Protein AF-A0A818K428-F1 (afdb_monomer_lite)

Radius of gyration: 21.32 Å; chains: 1; bounding box: 59×45×49 Å

Structure (mmCIF, N/CA/C/O backbone):
data_AF-A0A818K428-F1
#
_entry.id   AF-A0A818K428-F1
#
loop_
_atom_site.group_PDB
_atom_site.id
_atom_site.type_symbol
_atom_site.label_atom_id
_atom_site.label_alt_id
_atom_site.label_comp_id
_atom_site.label_asym_id
_atom_site.label_entity_id
_atom_site.label_seq_id
_atom_site.pdbx_PDB_ins_code
_atom_site.Cartn_x
_atom_site.Cartn_y
_atom_site.Cartn_z
_atom_site.occupancy
_atom_site.B_iso_or_equiv
_atom_site.auth_seq_id
_atom_site.auth_comp_id
_atom_site.auth_asym_id
_atom_site.auth_atom_id
_atom_site.pdbx_PDB_model_num
ATOM 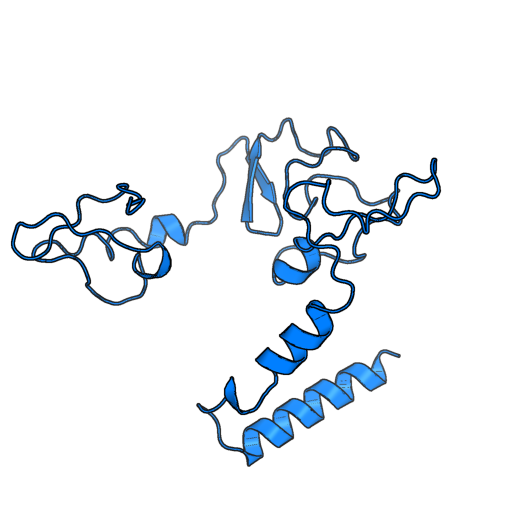1 N N . MET A 1 1 ? -7.223 25.183 10.926 1.00 40.47 1 MET A N 1
ATOM 2 C CA . MET A 1 1 ? -7.852 24.737 9.669 1.00 40.47 1 MET A CA 1
ATOM 3 C C . MET A 1 1 ? -7.822 23.225 9.695 1.00 40.47 1 MET A C 1
ATOM 5 O O . MET A 1 1 ? -6.742 22.660 9.613 1.00 40.47 1 MET A O 1
ATOM 9 N N . THR A 1 2 ? -8.958 22.594 9.966 1.00 49.50 2 THR A N 1
ATOM 10 C CA . THR A 1 2 ? -9.106 21.137 9.965 1.00 49.50 2 THR A CA 1
ATOM 11 C C . THR A 1 2 ? -9.268 20.693 8.518 1.00 49.50 2 THR A C 1
ATOM 13 O O . THR A 1 2 ? -10.269 20.997 7.878 1.00 49.50 2 THR A O 1
ATOM 16 N N . THR A 1 3 ? -8.230 20.067 7.972 1.00 53.59 3 THR A N 1
ATOM 17 C CA . THR A 1 3 ? -8.236 19.468 6.636 1.00 53.59 3 THR A CA 1
ATOM 18 C C . THR A 1 3 ? -9.046 18.181 6.706 1.00 53.59 3 THR A C 1
ATOM 20 O O . THR A 1 3 ? -8.514 17.131 7.051 1.00 53.59 3 THR A O 1
ATOM 23 N N . CYS A 1 4 ? -10.347 18.289 6.470 1.00 56.56 4 CYS A N 1
ATOM 24 C CA . CYS A 1 4 ? -11.221 17.137 6.321 1.00 56.56 4 CYS A CA 1
ATOM 25 C C . CYS A 1 4 ? -11.137 16.642 4.876 1.00 56.56 4 CYS A C 1
ATOM 27 O O . CYS A 1 4 ? -11.184 17.449 3.946 1.00 56.56 4 CYS A O 1
ATOM 29 N N . TYR A 1 5 ? -10.952 15.338 4.692 1.00 57.50 5 TYR A N 1
ATOM 30 C CA . TYR A 1 5 ? -10.899 14.715 3.374 1.00 57.50 5 TYR A CA 1
ATOM 31 C C . TYR A 1 5 ? -12.300 14.165 3.062 1.00 57.50 5 TYR A C 1
ATOM 33 O O . TYR A 1 5 ? -12.665 13.081 3.500 1.00 57.50 5 TYR A O 1
ATOM 41 N N . GLU A 1 6 ? -13.122 14.956 2.368 1.00 59.84 6 GLU A N 1
ATOM 42 C CA . GLU A 1 6 ? -14.532 14.636 2.089 1.00 59.84 6 GLU A CA 1
ATOM 43 C C . GLU A 1 6 ? -14.673 13.728 0.854 1.00 59.84 6 GLU A C 1
ATOM 45 O O . GLU A 1 6 ? -14.968 14.200 -0.242 1.00 59.84 6 GLU A O 1
ATOM 50 N N . HIS A 1 7 ? -14.449 12.420 1.013 1.00 68.25 7 HIS A N 1
ATOM 51 C CA . HIS A 1 7 ? -14.684 11.439 -0.068 1.00 68.25 7 HIS A CA 1
ATOM 52 C C . HIS A 1 7 ? -15.957 10.613 0.115 1.00 68.25 7 HIS A C 1
ATOM 54 O O . HIS A 1 7 ? -16.478 10.081 -0.862 1.00 68.25 7 HIS A O 1
ATOM 60 N N . LEU A 1 8 ? -16.510 10.562 1.330 1.00 77.00 8 LEU A N 1
ATOM 61 C CA . LEU A 1 8 ? -17.769 9.880 1.632 1.00 77.00 8 LEU A CA 1
ATOM 62 C C . LEU A 1 8 ? -18.768 10.848 2.266 1.00 77.00 8 LEU A C 1
ATOM 64 O O . LEU A 1 8 ? -18.408 11.678 3.099 1.00 77.00 8 LEU A O 1
ATOM 68 N N . ASN A 1 9 ? -20.045 10.719 1.894 1.00 81.81 9 ASN A N 1
ATOM 69 C CA . ASN A 1 9 ? -21.137 11.498 2.481 1.00 81.81 9 ASN A CA 1
ATOM 70 C C . ASN A 1 9 ? -21.551 10.900 3.837 1.00 81.81 9 ASN A C 1
ATOM 72 O O . ASN A 1 9 ? -22.639 10.342 3.989 1.00 81.81 9 ASN A O 1
ATOM 76 N N . CYS A 1 10 ? -20.629 10.966 4.796 1.00 86.44 10 CYS A N 1
ATOM 77 C CA . CYS A 1 10 ? -20.827 10.509 6.159 1.00 86.44 10 CYS A CA 1
ATOM 78 C C . CYS A 1 10 ? -21.546 11.583 6.976 1.00 86.44 10 CYS A C 1
ATOM 80 O O . CYS A 1 10 ? -21.116 12.738 7.042 1.00 86.44 10 CYS A O 1
ATOM 82 N N . THR A 1 11 ? -22.630 11.199 7.640 1.00 88.75 11 THR A N 1
ATOM 83 C CA . THR A 1 11 ? -23.308 12.059 8.613 1.00 88.75 11 THR A CA 1
ATOM 84 C C . THR A 1 11 ? -23.396 11.345 9.945 1.00 88.75 11 THR A C 1
ATOM 86 O O . THR A 1 11 ? -23.387 10.117 9.995 1.00 88.75 11 THR A O 1
ATOM 89 N N . ARG A 1 12 ? -23.469 12.126 11.020 1.00 85.62 12 ARG A N 1
ATOM 90 C CA . ARG A 1 12 ? -23.798 11.656 12.358 1.00 85.62 12 ARG A CA 1
ATOM 91 C C . ARG A 1 12 ? -24.854 12.585 12.934 1.00 85.62 12 ARG A C 1
ATOM 93 O O . ARG A 1 12 ? -24.562 13.748 13.200 1.00 85.62 12 ARG A O 1
ATOM 100 N N . ASP A 1 13 ? -26.083 12.091 13.057 1.00 83.75 13 ASP A N 1
ATOM 101 C CA . ASP A 1 13 ? -27.244 12.884 13.494 1.00 83.75 13 ASP A CA 1
ATOM 102 C C . ASP A 1 13 ? -27.454 14.150 12.637 1.00 83.75 13 ASP A C 1
ATOM 104 O O . ASP A 1 13 ? -27.586 15.258 13.150 1.00 83.75 13 ASP A O 1
ATOM 108 N N . GLU A 1 14 ? -27.444 13.980 11.308 1.00 81.12 14 GLU A N 1
ATOM 109 C CA . GLU A 1 14 ? -27.599 15.049 10.298 1.00 81.12 14 GLU A CA 1
ATOM 110 C C . GLU A 1 14 ? -26.445 16.068 10.234 1.00 81.12 14 GLU A C 1
ATOM 112 O O . GLU A 1 14 ? -26.484 17.008 9.438 1.00 81.12 14 GLU A O 1
ATOM 117 N N . ILE A 1 15 ? -25.382 15.867 11.016 1.00 83.56 15 ILE A N 1
ATOM 118 C CA . ILE A 1 15 ? -24.173 16.688 10.964 1.00 83.56 15 ILE A CA 1
ATOM 119 C C . ILE A 1 15 ? -23.141 15.972 10.085 1.00 83.56 15 ILE A C 1
ATOM 121 O O . ILE A 1 15 ? -22.832 14.812 10.365 1.00 83.56 15 ILE A O 1
ATOM 125 N N . PRO A 1 16 ? -22.591 16.619 9.039 1.00 83.31 16 PRO A N 1
ATOM 126 C CA . PRO A 1 16 ? -21.511 16.036 8.253 1.00 83.31 16 PRO A CA 1
ATOM 127 C C . PRO A 1 16 ? -20.321 15.742 9.164 1.00 83.31 16 PRO A C 1
ATOM 129 O O . PRO A 1 16 ? -19.864 16.612 9.915 1.00 83.31 16 PRO A O 1
ATOM 132 N N . TRP A 1 17 ? -19.862 14.496 9.128 1.00 84.69 17 TRP A N 1
ATOM 133 C CA . TRP A 1 17 ? -18.785 14.014 9.976 1.00 84.69 17 TRP A CA 1
ATOM 134 C C . TRP A 1 17 ? -17.540 13.752 9.139 1.00 84.69 17 TRP A C 1
ATOM 136 O O . TRP A 1 17 ? -17.611 13.254 8.018 1.00 84.69 17 TRP A O 1
ATOM 146 N N . CYS A 1 18 ? -16.395 14.119 9.697 1.00 84.88 18 CYS A N 1
ATOM 147 C CA . CYS A 1 18 ? -15.106 13.969 9.046 1.00 84.88 18 CYS A CA 1
ATOM 148 C C . CYS A 1 18 ? -14.442 12.694 9.535 1.00 84.88 18 CYS A C 1
ATOM 150 O O . CYS A 1 18 ? -14.067 12.633 10.705 1.00 84.88 18 CYS A O 1
ATOM 152 N N . LEU A 1 19 ? -14.290 11.730 8.633 1.00 83.00 19 LEU A N 1
ATOM 153 C CA . LEU A 1 19 ? -13.601 10.475 8.904 1.00 83.00 19 LEU A CA 1
ATOM 154 C C . LEU A 1 19 ? -12.103 10.585 8.606 1.00 83.00 19 LEU A C 1
ATOM 156 O O . LEU A 1 19 ? -11.680 11.245 7.650 1.00 83.00 19 LEU A O 1
ATOM 160 N N . ASP A 1 20 ? -11.306 9.911 9.425 1.00 83.44 20 ASP A N 1
ATOM 161 C CA . ASP A 1 20 ? -9.936 9.519 9.112 1.00 83.44 20 ASP A CA 1
ATOM 162 C C . ASP A 1 20 ? -9.950 8.283 8.192 1.00 83.44 20 ASP A C 1
ATOM 164 O O . ASP A 1 20 ? -10.867 7.470 8.232 1.00 83.44 20 ASP A O 1
ATOM 168 N N . TRP A 1 21 ? -8.921 8.097 7.361 1.00 80.94 21 TRP A N 1
ATOM 169 C CA . TRP A 1 21 ? -8.843 6.931 6.467 1.00 80.94 21 TRP A CA 1
ATOM 170 C C . TRP A 1 21 ? -8.808 5.592 7.220 1.00 80.94 21 TRP A C 1
ATOM 172 O O . TRP A 1 21 ? -9.141 4.564 6.645 1.00 80.94 21 TRP A O 1
ATOM 182 N N . ARG A 1 22 ? -8.400 5.599 8.497 1.00 84.38 22 ARG A N 1
ATOM 183 C CA . ARG A 1 22 ? -8.403 4.424 9.386 1.00 84.38 22 ARG A CA 1
ATOM 184 C C . ARG A 1 22 ? -9.783 4.077 9.943 1.00 84.38 22 ARG A C 1
ATOM 186 O O . ARG A 1 22 ? -9.888 3.057 10.608 1.00 84.38 22 ARG A O 1
ATOM 193 N N . GLU A 1 23 ? -10.767 4.945 9.736 1.00 87.75 23 GLU A N 1
ATOM 194 C CA . GLU A 1 23 ? -12.168 4.793 10.158 1.00 87.75 23 GLU A CA 1
ATOM 195 C C . GLU A 1 23 ? -13.061 4.381 8.973 1.00 87.75 23 GLU A C 1
ATOM 197 O O . GLU A 1 23 ? -14.276 4.383 9.074 1.00 87.75 23 GLU A O 1
ATOM 202 N N . ILE A 1 24 ? -12.473 4.089 7.810 1.00 87.62 24 ILE A N 1
ATOM 203 C CA . ILE A 1 24 ? -13.197 3.582 6.643 1.00 87.62 24 ILE A CA 1
ATOM 204 C C . ILE A 1 24 ? -12.886 2.093 6.539 1.00 87.62 24 ILE A C 1
ATOM 206 O O . ILE A 1 24 ? -11.711 1.725 6.445 1.00 87.62 24 ILE A O 1
ATOM 210 N N . CYS A 1 25 ? -13.922 1.256 6.509 1.00 89.25 25 CYS A N 1
ATOM 211 C CA . CYS A 1 25 ? -13.809 -0.199 6.447 1.00 89.25 25 CYS A CA 1
ATOM 212 C C . CYS A 1 25 ? -12.952 -0.785 7.576 1.00 89.25 25 CYS A C 1
ATOM 214 O O . CYS A 1 25 ? -12.141 -1.693 7.368 1.00 89.25 25 CYS A O 1
ATOM 216 N N . ASP A 1 26 ? -13.114 -0.247 8.784 1.00 89.56 26 ASP A N 1
ATOM 217 C CA . ASP A 1 26 ? -12.400 -0.688 9.983 1.00 89.56 26 ASP A CA 1
ATOM 218 C C . ASP A 1 26 ? -13.217 -1.701 10.814 1.00 89.56 26 ASP A C 1
ATOM 220 O O . ASP A 1 26 ? -12.751 -2.209 11.846 1.00 89.56 26 ASP A O 1
ATOM 224 N N . GLY A 1 27 ? -14.426 -2.032 10.345 1.00 89.12 27 GLY A N 1
ATOM 225 C CA . GLY A 1 27 ? -15.373 -2.929 10.992 1.00 89.12 27 GLY A CA 1
ATOM 226 C C . GLY A 1 27 ? -16.243 -2.250 12.051 1.00 89.12 27 GLY A C 1
ATOM 227 O O . GLY A 1 27 ? -16.993 -2.949 12.749 1.00 89.12 27 GLY A O 1
ATOM 228 N N . LYS A 1 28 ? -16.152 -0.925 12.222 1.00 92.25 28 LYS A N 1
ATOM 229 C CA . LYS A 1 28 ? -16.991 -0.129 13.123 1.00 92.25 28 LYS A CA 1
ATOM 230 C C . LYS A 1 28 ? -17.840 0.837 12.314 1.00 92.25 28 LYS A C 1
ATOM 232 O O . LYS A 1 28 ? -17.383 1.453 11.377 1.00 92.25 28 LYS A O 1
ATOM 237 N N . VAL A 1 29 ? -19.097 0.987 12.723 1.00 91.50 29 VAL A N 1
ATOM 238 C CA . VAL A 1 29 ? -19.994 1.976 12.121 1.00 91.50 29 VAL A CA 1
ATOM 239 C C . VAL A 1 29 ? -19.785 3.322 12.809 1.00 91.50 29 VAL A C 1
ATOM 241 O O . VAL A 1 29 ? -20.278 3.536 13.922 1.00 91.50 29 VAL A O 1
ATOM 244 N N . ASP A 1 30 ? -19.087 4.217 12.131 1.00 90.19 30 ASP A N 1
ATOM 245 C CA . ASP A 1 30 ? -18.863 5.608 12.500 1.00 90.19 30 ASP A CA 1
ATOM 246 C C . ASP A 1 30 ? -19.898 6.551 11.855 1.00 90.19 30 ASP A C 1
ATOM 248 O O . ASP A 1 30 ? -20.273 7.565 12.464 1.00 90.19 30 ASP A O 1
ATOM 252 N N . CYS A 1 31 ? -20.446 6.207 10.679 1.00 90.06 31 CYS A N 1
ATOM 253 C CA . CYS A 1 31 ? -21.526 6.975 10.043 1.00 90.06 31 CYS A CA 1
ATOM 254 C C . CYS A 1 31 ? -22.929 6.512 10.467 1.00 90.06 31 CYS A C 1
ATOM 256 O O . CYS A 1 31 ? -23.279 5.334 10.417 1.00 90.06 31 CYS A O 1
ATOM 258 N N . TRP A 1 32 ? -23.798 7.467 10.818 1.00 88.56 32 TRP A N 1
ATOM 259 C CA . TRP A 1 32 ? -25.180 7.213 11.232 1.00 88.56 32 TRP A CA 1
ATOM 260 C C . TRP A 1 32 ? -26.149 8.309 10.752 1.00 88.56 32 TRP A C 1
ATOM 262 O O . TRP A 1 32 ? -25.918 9.491 11.019 1.00 88.56 32 TRP A O 1
ATOM 272 N N . PRO A 1 33 ? -27.293 7.972 10.121 1.00 85.69 33 PRO A N 1
ATOM 273 C CA . PRO A 1 33 ? -27.974 6.668 10.102 1.00 85.69 33 PRO A CA 1
ATOM 274 C C . PRO A 1 33 ? -27.567 5.713 8.974 1.00 85.69 33 PRO A C 1
ATOM 276 O O . PRO A 1 33 ? -28.011 4.566 8.965 1.00 85.69 33 PRO A O 1
ATOM 279 N N . ILE A 1 34 ? -26.771 6.179 8.010 1.00 88.38 34 ILE A N 1
ATOM 280 C CA . ILE A 1 34 ? -26.309 5.370 6.879 1.00 88.38 34 ILE A CA 1
ATOM 281 C C . ILE A 1 34 ? -24.840 4.999 7.136 1.00 88.38 34 ILE A C 1
ATOM 283 O O . ILE A 1 34 ? -24.018 5.917 7.153 1.00 88.38 34 ILE A O 1
ATOM 287 N N . PRO A 1 35 ? -24.503 3.706 7.301 1.00 89.69 35 PRO A N 1
ATOM 288 C CA . PRO A 1 35 ? -23.148 3.232 7.600 1.00 89.69 35 PRO A CA 1
ATOM 289 C C . PRO A 1 35 ? -22.282 3.174 6.329 1.00 89.69 35 PRO A C 1
ATOM 291 O O . PRO A 1 35 ? -21.866 2.111 5.878 1.00 89.69 35 PRO A O 1
ATOM 294 N N . VAL A 1 36 ? -22.113 4.322 5.668 1.00 90.38 36 VAL A N 1
ATOM 295 C CA . VAL A 1 36 ? -21.435 4.434 4.363 1.00 90.38 36 VAL A CA 1
ATOM 296 C C . VAL A 1 36 ? -19.930 4.167 4.430 1.00 90.38 36 VAL A C 1
ATOM 298 O O . VAL A 1 36 ? -19.344 3.754 3.437 1.00 90.38 36 VAL A O 1
ATOM 301 N N . ASP A 1 37 ? -19.332 4.378 5.594 1.00 89.69 37 ASP A N 1
ATOM 302 C CA . ASP A 1 37 ? -17.954 4.041 5.951 1.00 89.69 37 ASP A CA 1
ATOM 303 C C . ASP A 1 37 ? -17.645 2.542 5.876 1.00 89.69 37 ASP A C 1
ATOM 305 O O . ASP A 1 37 ? -16.516 2.175 5.571 1.00 89.69 37 ASP A O 1
ATOM 309 N N . GLU A 1 38 ? -18.653 1.690 6.067 1.00 91.19 38 GLU A N 1
ATOM 310 C CA . GLU A 1 38 ? -18.521 0.226 6.096 1.00 91.19 38 GLU A CA 1
ATOM 311 C C . GLU A 1 38 ? -19.192 -0.454 4.885 1.00 91.19 38 GLU A C 1
ATOM 313 O O . GLU A 1 38 ? -19.484 -1.654 4.885 1.00 91.19 38 GLU A O 1
ATOM 318 N N . HIS A 1 39 ? -19.489 0.315 3.834 1.00 89.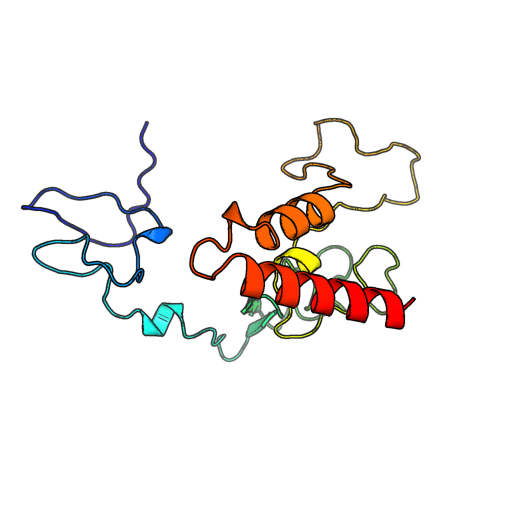38 39 HIS A N 1
ATOM 319 C CA . HIS A 1 39 ? -20.081 -0.188 2.598 1.00 89.38 39 HIS A CA 1
ATOM 320 C C . HIS A 1 39 ? -19.038 -0.343 1.489 1.00 89.38 39 HIS A C 1
ATOM 322 O O . HIS A 1 39 ? -18.142 0.480 1.342 1.00 89.38 39 HIS A O 1
ATOM 328 N N . ASN A 1 40 ? -19.206 -1.379 0.657 1.00 84.06 40 ASN A N 1
ATOM 329 C CA . ASN A 1 40 ? -18.355 -1.647 -0.508 1.00 84.06 40 ASN A CA 1
ATOM 330 C C . ASN A 1 40 ? -16.856 -1.761 -0.172 1.00 84.06 40 ASN A C 1
ATOM 332 O O . ASN A 1 40 ? -16.001 -1.448 -1.002 1.00 84.06 40 ASN A O 1
ATOM 336 N N . CYS A 1 41 ? -16.539 -2.255 1.027 1.00 85.19 41 CYS A N 1
ATOM 337 C CA . CYS A 1 41 ? -15.167 -2.488 1.470 1.00 85.19 41 CYS A CA 1
ATOM 338 C C . CYS A 1 41 ? -14.419 -3.471 0.570 1.00 85.19 41 CYS A C 1
ATOM 340 O O . CYS A 1 41 ? -13.206 -3.342 0.422 1.00 85.19 41 CYS A O 1
ATOM 342 N N . GLU A 1 42 ? -15.134 -4.371 -0.120 1.00 81.19 42 GLU A N 1
ATOM 343 C CA . GLU A 1 42 ? -14.518 -5.237 -1.123 1.00 81.19 42 GLU A CA 1
ATOM 344 C C . GLU A 1 42 ? -13.763 -4.442 -2.195 1.00 81.19 42 GLU A C 1
ATOM 346 O O . GLU A 1 42 ? -12.693 -4.860 -2.601 1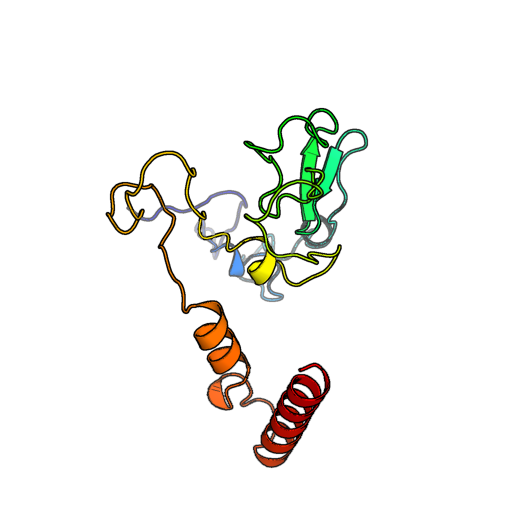.00 81.19 42 GLU A O 1
ATOM 351 N N . MET A 1 43 ? -14.220 -3.242 -2.573 1.00 69.19 43 MET A N 1
ATOM 352 C CA . MET A 1 43 ? -13.553 -2.435 -3.603 1.00 69.19 43 MET A CA 1
ATOM 353 C C . MET A 1 43 ? -12.213 -1.852 -3.132 1.00 69.19 43 MET A C 1
ATOM 355 O O . MET A 1 43 ? -11.375 -1.499 -3.957 1.00 69.19 43 MET A O 1
ATOM 359 N N . LEU A 1 44 ? -12.017 -1.718 -1.817 1.00 70.12 44 LEU A N 1
ATOM 360 C CA . LEU A 1 44 ? -10.740 -1.316 -1.218 1.00 70.12 44 LEU A CA 1
ATOM 361 C C . LEU A 1 44 ? -9.811 -2.523 -1.013 1.00 70.12 44 LEU A C 1
ATOM 363 O O . LEU A 1 44 ? -8.590 -2.371 -0.983 1.00 70.12 44 LEU A O 1
ATOM 367 N N . GLU A 1 45 ? -10.381 -3.719 -0.879 1.00 65.75 45 GLU A N 1
ATOM 368 C CA . GLU A 1 45 ? -9.649 -4.982 -0.751 1.00 65.75 45 GLU A CA 1
ATOM 369 C C . GLU A 1 45 ? -9.273 -5.585 -2.119 1.00 65.75 45 GLU A C 1
ATOM 371 O O . GLU A 1 45 ? -8.246 -6.272 -2.238 1.00 65.75 45 GLU A O 1
ATOM 376 N N . ASP A 1 46 ? -10.047 -5.259 -3.157 1.00 68.75 46 ASP A N 1
ATOM 377 C CA . ASP A 1 46 ? -9.840 -5.599 -4.561 1.00 68.75 46 ASP A CA 1
ATOM 378 C C . ASP A 1 46 ? -8.638 -4.820 -5.101 1.00 68.75 46 ASP A C 1
ATOM 380 O O . ASP A 1 46 ? -8.729 -3.792 -5.766 1.00 68.75 46 ASP A O 1
ATOM 384 N N . ASN A 1 47 ? -7.451 -5.347 -4.822 1.00 68.56 47 ASN A N 1
ATOM 385 C CA . ASN A 1 47 ? -6.199 -4.862 -5.387 1.00 68.56 47 ASN A CA 1
ATOM 386 C C . ASN A 1 47 ? -6.017 -5.363 -6.834 1.00 68.56 47 ASN A C 1
ATOM 388 O O . ASN A 1 47 ? -4.977 -5.939 -7.181 1.00 68.56 47 ASN A O 1
ATOM 392 N N . GLU A 1 48 ? -7.050 -5.218 -7.659 1.00 81.56 48 GLU A N 1
ATOM 393 C CA . GLU A 1 48 ? -7.032 -5.560 -9.076 1.00 81.56 48 GLU A CA 1
ATOM 394 C C . GLU A 1 48 ? -6.785 -4.293 -9.897 1.00 81.56 48 GLU A C 1
ATOM 396 O O . GLU A 1 48 ? -7.498 -3.301 -9.769 1.00 81.56 48 GLU A O 1
ATOM 401 N N . CYS A 1 49 ? -5.751 -4.317 -10.737 1.00 88.69 49 CYS A N 1
ATOM 402 C CA . CYS A 1 49 ? -5.469 -3.212 -11.649 1.00 88.69 49 CYS A CA 1
ATOM 403 C C . CYS A 1 49 ? -6.282 -3.351 -12.941 1.00 88.69 49 CYS A C 1
ATOM 405 O O . CYS A 1 49 ? -6.719 -4.449 -13.304 1.00 88.69 49 CYS A O 1
ATOM 407 N N . GLY A 1 50 ? -6.460 -2.242 -13.659 1.00 89.50 50 GLY A N 1
ATOM 408 C CA . GLY A 1 50 ? -7.110 -2.241 -14.965 1.00 89.50 50 GLY A CA 1
ATOM 409 C C . GLY A 1 50 ? -6.366 -3.089 -16.007 1.00 89.50 50 GLY A C 1
ATOM 410 O O . GLY A 1 50 ? -5.209 -3.465 -15.844 1.00 89.50 50 GLY A O 1
ATOM 411 N N . SER A 1 51 ? -7.013 -3.358 -17.145 1.00 89.12 51 SER A N 1
ATOM 412 C CA . SER A 1 51 ? -6.470 -4.232 -18.204 1.00 89.12 51 SER A CA 1
ATOM 413 C C . SER A 1 51 ? -5.202 -3.720 -18.906 1.00 89.12 51 SER A C 1
ATOM 415 O O . SER A 1 51 ? -4.642 -4.449 -19.716 1.00 89.12 51 SER A O 1
ATOM 417 N N . HIS A 1 52 ? -4.801 -2.472 -18.656 1.00 91.88 52 HIS A N 1
ATOM 418 C CA . HIS A 1 52 ? -3.611 -1.817 -19.217 1.00 91.88 52 HIS A CA 1
ATOM 419 C C . HIS A 1 52 ? -2.730 -1.225 -18.117 1.00 91.88 52 HIS A C 1
ATOM 421 O O . HIS A 1 52 ? -2.034 -0.229 -18.327 1.00 91.88 52 HIS A O 1
ATOM 427 N N . GLU A 1 53 ? -2.807 -1.808 -16.926 1.00 94.31 53 GLU A N 1
ATOM 428 C CA . GLU A 1 53 ? -2.044 -1.387 -15.768 1.00 94.31 53 GLU A CA 1
ATOM 429 C C . GLU A 1 53 ? -1.208 -2.547 -15.230 1.00 94.31 53 GLU A C 1
ATOM 431 O O . GLU A 1 53 ? -1.656 -3.688 -15.114 1.00 94.31 53 GLU A O 1
ATOM 436 N N . TYR A 1 54 ? 0.027 -2.234 -14.869 1.00 91.56 54 TYR A N 1
ATOM 437 C CA . TYR A 1 54 ? 0.903 -3.111 -14.130 1.00 91.56 54 TYR A CA 1
ATOM 438 C C . TYR A 1 54 ? 0.660 -2.951 -12.628 1.00 91.56 54 TYR A C 1
ATOM 440 O O . TYR A 1 54 ? 0.593 -1.838 -12.105 1.00 91.56 54 TYR A O 1
ATOM 448 N N . ARG A 1 55 ? 0.565 -4.086 -11.925 1.00 90.88 55 ARG A N 1
ATOM 449 C CA . ARG A 1 55 ? 0.461 -4.127 -10.466 1.00 90.88 55 ARG A CA 1
ATOM 450 C C . ARG A 1 55 ? 1.836 -4.295 -9.825 1.00 90.88 55 ARG A C 1
ATOM 452 O O . ARG A 1 55 ? 2.382 -5.403 -9.835 1.00 90.88 55 ARG A O 1
ATOM 459 N N . CYS A 1 56 ? 2.318 -3.232 -9.194 1.00 88.12 56 CYS A N 1
ATOM 460 C CA . CYS A 1 56 ? 3.509 -3.219 -8.352 1.00 88.12 56 CYS A CA 1
ATOM 461 C C . CYS A 1 56 ? 3.384 -4.219 -7.181 1.00 88.12 56 CYS A C 1
ATOM 463 O O . CYS A 1 56 ? 2.285 -4.642 -6.802 1.00 88.12 56 CYS A O 1
ATOM 465 N N . PHE A 1 57 ? 4.494 -4.613 -6.556 1.00 84.19 57 PHE A N 1
ATOM 466 C CA . PHE A 1 57 ? 4.473 -5.597 -5.462 1.00 84.19 57 PHE A CA 1
ATOM 467 C C . PHE A 1 57 ? 3.812 -5.072 -4.184 1.00 84.19 57 PHE A C 1
ATOM 469 O O . PHE A 1 57 ? 3.206 -5.860 -3.457 1.00 84.19 57 PHE A O 1
ATOM 476 N N . ASN A 1 58 ? 3.859 -3.761 -3.954 1.00 78.00 58 ASN A N 1
ATOM 477 C CA . ASN A 1 58 ? 3.140 -3.054 -2.897 1.00 78.00 58 ASN A CA 1
ATOM 478 C C . ASN A 1 58 ? 1.633 -2.895 -3.180 1.00 78.00 58 ASN A C 1
ATOM 480 O O . ASN A 1 58 ? 0.920 -2.366 -2.334 1.00 78.00 58 ASN A O 1
ATOM 484 N N . GLY A 1 59 ? 1.150 -3.333 -4.348 1.00 83.69 59 GLY A N 1
ATOM 485 C CA . GLY A 1 59 ? -0.251 -3.238 -4.752 1.00 83.69 59 GLY A CA 1
ATOM 486 C C . GLY A 1 59 ? -0.627 -1.980 -5.536 1.00 83.69 59 GLY A C 1
ATOM 487 O O . GLY A 1 59 ? -1.757 -1.911 -6.001 1.00 83.69 59 GLY A O 1
ATOM 488 N N . GLN A 1 60 ? 0.294 -1.032 -5.733 1.00 87.12 60 GLN A N 1
ATOM 489 C CA . GLN A 1 60 ? 0.078 0.138 -6.587 1.00 87.12 60 GLN A CA 1
ATOM 490 C C . GLN A 1 60 ? -0.163 -0.288 -8.044 1.00 87.12 60 GLN A C 1
ATOM 492 O O . GLN A 1 60 ? 0.507 -1.188 -8.550 1.00 87.12 60 GLN A O 1
ATOM 497 N N . CYS A 1 61 ? -1.096 0.379 -8.719 1.00 91.38 61 CYS A N 1
ATOM 498 C CA . CYS A 1 61 ? -1.332 0.219 -10.150 1.00 91.38 61 CYS A CA 1
ATOM 499 C C . CYS A 1 61 ? -0.677 1.376 -10.909 1.00 91.38 61 CYS A C 1
ATOM 501 O O . CYS A 1 61 ? -0.878 2.541 -10.558 1.00 91.38 61 CYS A O 1
ATOM 503 N N . ILE A 1 62 ? 0.104 1.056 -11.936 1.00 93.56 62 ILE A N 1
ATOM 504 C CA . ILE A 1 62 ? 0.694 2.027 -12.864 1.00 93.56 62 ILE A CA 1
ATOM 505 C C . ILE A 1 62 ? 0.299 1.655 -14.295 1.00 93.56 62 ILE A C 1
ATOM 507 O O . ILE A 1 62 ? 0.117 0.474 -14.575 1.00 93.56 62 ILE A O 1
ATOM 511 N N . PRO A 1 63 ? 0.177 2.604 -15.231 1.00 95.19 63 PRO A N 1
ATOM 512 C CA . PRO A 1 63 ? 0.012 2.276 -16.645 1.00 95.19 63 PRO A CA 1
ATOM 513 C C . PRO A 1 63 ? 1.110 1.336 -17.171 1.00 95.19 63 PRO A C 1
ATOM 515 O O . PRO A 1 63 ? 2.286 1.551 -16.905 1.00 95.19 63 PRO A O 1
ATOM 518 N N . GLU A 1 64 ? 0.750 0.338 -17.985 1.00 93.94 64 GLU A N 1
ATOM 519 C CA . GLU A 1 64 ? 1.700 -0.629 -18.579 1.00 93.94 64 GLU A CA 1
ATOM 520 C C . GLU A 1 64 ? 2.829 0.031 -19.385 1.00 93.94 64 GLU A C 1
ATOM 522 O O . GLU A 1 64 ? 3.893 -0.556 -19.554 1.00 93.94 64 GLU A O 1
ATOM 527 N N . ILE A 1 65 ? 2.611 1.249 -19.887 1.00 92.94 65 ILE A N 1
ATOM 528 C CA . ILE A 1 65 ? 3.628 2.020 -20.616 1.00 92.94 65 ILE A CA 1
ATOM 529 C C . ILE A 1 65 ? 4.834 2.409 -19.752 1.00 92.94 65 ILE A C 1
ATOM 531 O O . ILE A 1 65 ? 5.885 2.693 -20.315 1.00 92.94 65 ILE A O 1
ATOM 535 N N . PHE A 1 66 ? 4.665 2.419 -18.430 1.00 93.31 66 PHE A N 1
ATOM 536 C CA . PHE A 1 66 ? 5.697 2.720 -17.438 1.00 93.31 66 PHE A CA 1
ATOM 537 C C . PHE A 1 66 ? 6.345 1.451 -16.877 1.00 93.31 66 PHE A C 1
ATOM 539 O O . PHE A 1 66 ? 7.114 1.482 -15.928 1.00 93.31 66 PHE A O 1
ATOM 546 N N . LEU A 1 67 ? 6.022 0.283 -17.438 1.00 91.50 67 LEU A N 1
ATOM 547 C CA . LEU A 1 67 ? 6.712 -0.935 -17.059 1.00 91.50 67 LEU A CA 1
ATOM 548 C C . LEU A 1 67 ? 8.110 -0.947 -17.691 1.00 91.50 67 LEU A C 1
ATOM 550 O O . LEU A 1 67 ? 8.243 -1.180 -18.896 1.00 91.50 67 LEU A O 1
ATOM 554 N N . SER A 1 68 ? 9.139 -0.793 -16.855 1.00 89.50 68 SER A N 1
ATOM 555 C CA . SER A 1 68 ? 10.553 -0.841 -17.246 1.00 89.50 68 SER A CA 1
ATOM 556 C C . SER A 1 68 ? 10.937 0.248 -18.250 1.00 89.50 68 SER A C 1
ATOM 558 O O . SER A 1 68 ? 11.632 -0.030 -19.238 1.00 89.50 68 SER A O 1
ATOM 560 N N . ASP A 1 69 ? 10.446 1.466 -18.036 1.00 87.75 69 ASP A N 1
ATOM 561 C CA . ASP A 1 69 ? 10.688 2.598 -18.923 1.00 87.75 69 ASP A CA 1
ATOM 562 C C . ASP A 1 69 ? 11.929 3.409 -18.505 1.00 87.75 69 ASP A C 1
ATOM 564 O O . ASP A 1 69 ? 12.762 3.722 -19.366 1.00 87.75 69 ASP A O 1
ATOM 568 N N . ASP A 1 70 ? 12.104 3.691 -17.208 1.00 82.81 70 ASP A N 1
ATOM 569 C CA . ASP A 1 70 ? 13.246 4.420 -16.653 1.00 82.81 70 ASP A CA 1
ATOM 570 C C . ASP A 1 70 ? 13.653 3.952 -15.241 1.00 82.81 70 ASP A C 1
ATOM 572 O O . ASP A 1 70 ? 13.104 4.343 -14.211 1.00 82.81 70 ASP A O 1
ATOM 576 N N . ILE A 1 71 ? 14.786 3.248 -15.180 1.00 77.12 71 ILE A N 1
ATOM 577 C CA . ILE A 1 71 ? 15.418 2.766 -13.939 1.00 77.12 71 ILE A CA 1
ATOM 578 C C . ILE A 1 71 ? 15.673 3.902 -12.924 1.00 77.12 71 ILE A C 1
ATOM 580 O O . ILE A 1 71 ? 15.699 3.675 -11.707 1.00 77.12 71 ILE A O 1
ATOM 584 N N . VAL A 1 72 ? 15.925 5.128 -13.397 1.00 74.00 72 VAL A N 1
ATOM 585 C CA . VAL A 1 72 ? 16.216 6.291 -12.543 1.00 74.00 72 VAL A CA 1
ATOM 586 C C . VAL A 1 72 ? 14.935 6.880 -11.951 1.00 74.00 72 VAL A C 1
ATOM 588 O O . VAL A 1 72 ? 14.974 7.391 -10.824 1.00 74.00 72 VAL A O 1
ATOM 591 N N . SER A 1 73 ? 13.815 6.760 -12.662 1.00 79.62 73 SER A N 1
ATOM 592 C CA . SER A 1 73 ? 12.516 7.330 -12.312 1.00 79.62 73 SER A CA 1
ATOM 593 C C . SER A 1 73 ? 11.426 6.252 -12.246 1.00 79.62 73 SER A C 1
ATOM 595 O O . SER A 1 73 ? 10.484 6.323 -13.022 1.00 79.62 73 SER A O 1
ATOM 597 N N . PRO A 1 74 ? 11.514 5.295 -11.305 1.00 81.62 74 PRO A N 1
ATOM 598 C CA . PRO A 1 74 ? 10.476 4.284 -11.152 1.00 81.62 74 PRO A CA 1
ATOM 599 C C . PRO A 1 74 ? 9.155 4.915 -10.722 1.00 81.62 74 PRO A C 1
ATOM 601 O O . PRO A 1 74 ? 9.119 5.766 -9.821 1.00 81.62 74 PRO A O 1
ATOM 604 N N . ASP A 1 75 ? 8.082 4.428 -11.319 1.00 89.31 75 ASP A N 1
ATOM 605 C CA . ASP A 1 75 ? 6.702 4.797 -11.053 1.00 89.31 75 ASP A CA 1
ATOM 606 C C . ASP A 1 75 ? 6.114 3.990 -9.892 1.00 89.31 75 ASP A C 1
ATOM 608 O O . ASP A 1 75 ? 5.299 4.502 -9.111 1.00 89.31 75 ASP A O 1
ATOM 612 N N . CYS A 1 76 ? 6.561 2.747 -9.706 1.00 85.94 76 CYS A N 1
ATOM 613 C CA . CYS A 1 76 ? 6.253 2.010 -8.491 1.00 85.94 76 CYS A CA 1
ATOM 614 C C . CYS A 1 76 ? 7.047 2.563 -7.296 1.00 85.94 76 CYS A C 1
ATOM 616 O O . CYS A 1 76 ? 8.275 2.677 -7.328 1.00 85.94 76 CYS A O 1
ATOM 618 N N . ILE A 1 77 ? 6.376 2.792 -6.160 1.00 82.56 77 ILE A N 1
ATOM 619 C CA . ILE A 1 77 ? 7.046 3.202 -4.906 1.00 82.56 77 ILE A CA 1
ATOM 620 C C . ILE A 1 77 ? 8.061 2.140 -4.446 1.00 82.56 77 ILE A C 1
ATOM 622 O O . ILE A 1 77 ? 9.103 2.471 -3.880 1.00 82.56 77 ILE A O 1
ATOM 626 N N . ASP A 1 78 ? 7.767 0.864 -4.697 1.00 77.56 78 ASP A N 1
ATOM 627 C CA . ASP A 1 78 ? 8.668 -0.261 -4.425 1.00 77.56 78 ASP A CA 1
ATOM 628 C C . ASP A 1 78 ? 9.638 -0.578 -5.579 1.00 77.56 78 ASP A C 1
ATOM 630 O O . ASP A 1 78 ? 10.422 -1.524 -5.475 1.00 77.56 78 ASP A O 1
ATOM 634 N N . ARG A 1 79 ? 9.594 0.212 -6.663 1.00 79.38 79 ARG A N 1
ATOM 635 C CA . ARG A 1 79 ? 10.420 0.092 -7.875 1.00 79.38 79 ARG A CA 1
ATOM 636 C C . ARG A 1 79 ? 10.318 -1.262 -8.584 1.00 79.38 79 ARG A C 1
ATOM 638 O O . ARG A 1 79 ? 11.260 -1.682 -9.255 1.00 79.38 79 ARG A O 1
ATOM 645 N N . SER A 1 80 ? 9.222 -1.992 -8.369 1.00 82.81 80 SER A N 1
ATOM 646 C CA . SER A 1 80 ? 9.000 -3.329 -8.941 1.00 82.81 80 SER A CA 1
ATOM 647 C C . SER A 1 80 ? 8.636 -3.324 -10.430 1.00 82.81 80 SER A C 1
ATOM 649 O O . SER A 1 80 ? 8.540 -4.389 -11.041 1.00 82.81 80 SER A O 1
ATOM 651 N N . ASP A 1 81 ? 8.427 -2.146 -11.001 1.00 87.31 81 ASP A N 1
ATOM 652 C CA . ASP A 1 81 ? 8.322 -1.860 -12.431 1.00 87.31 81 ASP A CA 1
ATOM 653 C C . ASP A 1 81 ? 9.672 -1.893 -13.153 1.00 87.31 81 ASP A C 1
ATOM 655 O O . ASP A 1 81 ? 9.734 -2.241 -14.333 1.00 87.31 81 ASP A O 1
ATOM 659 N N . GLU A 1 82 ? 10.764 -1.612 -12.444 1.00 85.06 82 GLU A N 1
ATOM 660 C CA . GLU A 1 82 ? 12.094 -1.494 -13.033 1.00 85.06 82 GLU A CA 1
ATOM 661 C C . GLU A 1 82 ? 12.941 -2.767 -12.899 1.00 85.06 82 GLU A C 1
ATOM 663 O O . GLU A 1 82 ? 12.979 -3.452 -11.871 1.00 85.06 82 GLU A O 1
ATOM 668 N N . VAL A 1 83 ? 13.708 -3.097 -13.945 1.00 73.38 83 VAL A N 1
ATOM 669 C CA . VAL A 1 83 ? 14.572 -4.287 -13.937 1.00 73.38 83 VAL A CA 1
ATOM 670 C C . VAL A 1 83 ? 15.837 -4.013 -13.115 1.00 73.38 83 VAL A C 1
ATOM 672 O O . VAL A 1 83 ? 16.843 -3.506 -13.611 1.00 73.38 83 VAL A O 1
ATOM 675 N N . LEU A 1 84 ? 15.824 -4.438 -11.848 1.00 62.97 84 LEU A N 1
ATOM 676 C CA . LEU A 1 84 ? 16.878 -4.232 -10.835 1.00 62.97 84 LEU A CA 1
ATOM 677 C C . LEU A 1 84 ? 18.262 -4.861 -11.139 1.00 62.97 84 LEU A C 1
ATOM 679 O O . LEU A 1 84 ? 19.129 -4.891 -10.264 1.00 62.97 84 LEU A O 1
ATOM 683 N N . GLN A 1 85 ? 18.532 -5.357 -12.351 1.00 53.56 85 GLN A N 1
ATOM 684 C CA . GLN A 1 85 ? 19.792 -6.050 -12.670 1.00 53.56 85 GLN A CA 1
ATOM 685 C C . GLN A 1 85 ? 21.044 -5.152 -12.650 1.00 53.56 85 GLN A C 1
ATOM 687 O O . GLN A 1 85 ? 22.155 -5.672 -12.743 1.00 53.56 85 GLN A O 1
ATOM 692 N N . GLN A 1 86 ? 20.912 -3.829 -12.506 1.00 49.38 86 GLN A N 1
ATOM 693 C CA . GLN A 1 86 ? 22.051 -2.900 -12.591 1.00 49.38 86 GLN A CA 1
ATOM 694 C C . GLN A 1 86 ? 22.188 -1.914 -11.432 1.00 49.38 86 GLN A C 1
ATOM 696 O O . GLN A 1 86 ? 23.067 -1.055 -11.466 1.00 49.38 86 GLN A O 1
ATOM 701 N N . SER A 1 87 ? 21.391 -2.045 -10.375 1.00 49.72 87 SER A N 1
ATOM 702 C CA . SER A 1 87 ? 21.443 -1.088 -9.277 1.00 49.72 87 SER A CA 1
ATOM 703 C C . SER A 1 87 ? 21.927 -1.718 -7.977 1.00 49.72 87 SER A C 1
ATOM 705 O O . SER A 1 87 ? 21.265 -2.541 -7.350 1.00 49.72 87 SER A O 1
ATOM 707 N N . THR A 1 88 ? 23.092 -1.262 -7.521 1.00 51.56 88 THR A N 1
ATOM 708 C CA . THR A 1 88 ? 23.570 -1.454 -6.145 1.00 51.56 88 THR A CA 1
ATOM 709 C C . THR A 1 88 ? 22.835 -0.561 -5.136 1.00 51.56 88 THR A C 1
ATOM 711 O O . THR A 1 88 ? 23.221 -0.532 -3.971 1.00 51.56 88 THR A O 1
ATOM 714 N N . LEU A 1 89 ? 21.828 0.205 -5.575 1.00 51.56 89 LEU A N 1
ATOM 715 C CA . LEU A 1 89 ? 21.144 1.231 -4.786 1.00 51.56 89 LEU A CA 1
ATOM 716 C C . LEU A 1 89 ? 19.860 0.738 -4.105 1.00 51.56 89 LEU A C 1
ATOM 718 O O . LEU A 1 89 ? 19.231 1.516 -3.391 1.00 51.56 89 LEU A O 1
ATOM 722 N N . TYR A 1 90 ? 19.467 -0.524 -4.315 1.00 56.25 90 TYR A N 1
ATOM 723 C CA . TYR A 1 90 ? 18.168 -1.043 -3.875 1.00 56.25 90 TYR A CA 1
ATOM 724 C C . TYR A 1 90 ? 18.284 -2.294 -2.995 1.00 56.25 90 TYR A C 1
ATOM 726 O O . TYR A 1 90 ? 19.234 -3.074 -3.152 1.00 56.25 90 TYR A O 1
ATOM 734 N N . PRO A 1 91 ? 17.314 -2.520 -2.082 1.00 57.12 91 PRO A N 1
ATOM 735 C CA . PRO A 1 91 ? 17.208 -3.772 -1.348 1.00 57.12 91 PRO A CA 1
ATOM 736 C C . PRO A 1 91 ? 17.121 -4.937 -2.336 1.00 57.12 91 PRO A C 1
ATOM 738 O O . PRO A 1 91 ? 16.169 -5.062 -3.104 1.00 57.12 91 PRO A O 1
ATOM 741 N N . ARG A 1 92 ? 18.137 -5.803 -2.339 1.00 54.72 92 ARG A N 1
ATOM 742 C CA . ARG A 1 92 ? 18.071 -7.048 -3.108 1.00 54.72 92 ARG A CA 1
ATOM 743 C C . ARG A 1 92 ? 16.992 -7.941 -2.490 1.00 54.72 92 ARG A C 1
ATOM 745 O O . ARG A 1 92 ? 16.964 -8.090 -1.270 1.00 54.72 92 ARG A O 1
ATOM 752 N N . ASN A 1 93 ? 16.171 -8.568 -3.336 1.00 62.28 93 ASN A N 1
ATOM 753 C CA . ASN A 1 93 ? 15.115 -9.528 -2.975 1.00 62.28 93 ASN A CA 1
ATOM 754 C C . ASN A 1 93 ? 13.817 -8.904 -2.425 1.00 62.28 93 ASN A C 1
ATOM 756 O O . ASN A 1 93 ? 13.357 -9.293 -1.357 1.00 62.28 93 ASN A O 1
ATOM 760 N N . CYS A 1 94 ? 13.224 -7.944 -3.135 1.00 67.06 94 CYS A N 1
ATOM 761 C CA . CYS A 1 94 ? 11.830 -7.552 -2.918 1.00 67.06 94 CYS A CA 1
ATOM 762 C C . CYS A 1 94 ? 10.934 -8.413 -3.804 1.00 67.06 94 CYS A C 1
ATOM 764 O O . CYS A 1 94 ? 10.993 -8.304 -5.026 1.00 67.06 94 CYS A O 1
ATOM 766 N N . ASN A 1 95 ? 10.164 -9.309 -3.191 1.00 70.38 95 ASN A N 1
ATOM 767 C CA . ASN A 1 95 ? 9.267 -10.208 -3.909 1.00 70.38 95 ASN A CA 1
ATOM 768 C C . ASN A 1 95 ? 7.820 -9.720 -3.830 1.00 70.38 95 ASN A C 1
ATOM 770 O O . ASN A 1 95 ? 7.430 -9.015 -2.898 1.00 70.38 95 ASN A O 1
ATOM 774 N N . LYS A 1 96 ? 6.998 -10.156 -4.789 1.00 69.75 96 LYS A N 1
ATOM 775 C CA . LYS A 1 96 ? 5.555 -9.907 -4.772 1.00 69.75 96 LYS A CA 1
ATOM 776 C C . LYS A 1 96 ? 4.940 -10.435 -3.472 1.00 69.75 96 LYS A C 1
ATOM 778 O O . LYS A 1 96 ? 5.003 -11.635 -3.214 1.00 69.75 96 LYS A O 1
ATOM 783 N N . GLY A 1 97 ? 4.335 -9.542 -2.687 1.00 64.69 97 GLY A N 1
ATOM 784 C CA . GLY A 1 97 ? 3.721 -9.871 -1.397 1.00 64.69 97 GLY A CA 1
ATOM 785 C C . GLY A 1 97 ? 4.630 -9.716 -0.172 1.00 64.69 97 GLY A C 1
ATOM 786 O O . GLY A 1 97 ? 4.180 -10.007 0.935 1.00 64.69 97 GLY A O 1
ATOM 787 N N . ASP A 1 98 ? 5.874 -9.250 -0.328 1.00 63.25 98 ASP A N 1
ATOM 788 C CA . ASP A 1 98 ? 6.684 -8.830 0.820 1.00 63.25 98 ASP A CA 1
ATOM 789 C C . ASP A 1 98 ? 6.033 -7.615 1.521 1.00 63.25 98 ASP A C 1
ATOM 791 O O . ASP A 1 98 ? 5.461 -6.752 0.848 1.00 63.25 98 ASP A O 1
ATOM 795 N N . PRO A 1 99 ? 6.135 -7.489 2.861 1.00 61.88 99 PRO A N 1
ATOM 796 C CA . PRO A 1 99 ? 5.662 -6.305 3.571 1.00 61.88 99 PRO A CA 1
ATOM 797 C C . PRO A 1 99 ? 6.292 -5.037 2.988 1.00 61.88 99 PRO A C 1
ATOM 799 O O . PRO A 1 99 ? 7.519 -4.891 2.987 1.00 61.88 99 PRO A O 1
ATOM 802 N N . GLY A 1 100 ? 5.443 -4.116 2.519 1.00 58.06 100 GLY A N 1
ATOM 803 C CA . GLY A 1 100 ? 5.863 -2.965 1.715 1.00 58.06 100 GLY A CA 1
ATOM 804 C C . GLY A 1 100 ? 6.984 -2.149 2.355 1.00 58.06 100 GLY A C 1
ATOM 805 O O . GLY A 1 100 ? 7.906 -1.745 1.662 1.00 58.06 100 GLY A O 1
ATOM 806 N N . MET A 1 101 ? 6.991 -2.020 3.685 1.00 61.94 101 MET A N 1
ATOM 807 C CA . MET A 1 101 ? 7.908 -1.142 4.421 1.00 61.94 101 MET A CA 1
ATOM 808 C C . MET A 1 101 ? 9.389 -1.332 4.061 1.00 61.94 101 MET A C 1
ATOM 810 O O . MET A 1 101 ? 10.090 -0.344 3.885 1.00 61.94 101 MET A O 1
ATOM 814 N N . ARG A 1 102 ? 9.880 -2.569 3.894 1.00 62.53 102 ARG A N 1
ATOM 815 C CA . ARG A 1 102 ? 11.300 -2.806 3.553 1.00 62.53 102 ARG A CA 1
ATOM 816 C C . ARG A 1 102 ? 11.645 -2.353 2.131 1.00 62.53 102 ARG A C 1
ATOM 818 O O . ARG A 1 102 ? 12.773 -1.945 1.873 1.00 62.53 102 ARG A O 1
ATOM 825 N N . CYS A 1 103 ? 10.693 -2.486 1.214 1.00 63.25 103 CYS A N 1
ATOM 826 C CA . CYS A 1 103 ? 10.878 -2.241 -0.214 1.00 63.25 103 CYS A CA 1
ATOM 827 C C . CYS A 1 103 ? 10.492 -0.813 -0.618 1.00 63.25 103 CYS A C 1
ATOM 829 O O . CYS A 1 103 ? 10.981 -0.316 -1.625 1.00 63.25 103 CYS A O 1
ATOM 831 N N . THR A 1 104 ? 9.675 -0.137 0.193 1.00 65.56 104 THR A N 1
ATOM 832 C CA . THR A 1 104 ? 9.230 1.244 -0.020 1.00 65.56 104 THR A CA 1
ATOM 833 C C . THR A 1 104 ? 10.054 2.272 0.760 1.00 65.56 104 THR A C 1
ATOM 835 O O . THR A 1 104 ? 10.099 3.434 0.367 1.00 65.56 104 THR A O 1
ATOM 838 N N . ASP A 1 105 ? 10.703 1.889 1.868 1.00 62.62 105 ASP A N 1
ATOM 839 C CA . ASP A 1 105 ? 11.521 2.797 2.690 1.00 62.62 105 ASP A CA 1
ATOM 840 C C . ASP A 1 105 ? 12.942 2.930 2.113 1.00 62.62 105 ASP A C 1
ATOM 842 O O . ASP A 1 105 ? 13.925 2.371 2.606 1.00 62.62 105 ASP A O 1
ATOM 846 N N . ILE A 1 106 ? 13.038 3.632 0.981 1.00 57.91 106 ILE A N 1
ATOM 847 C CA . ILE A 1 106 ? 14.298 3.854 0.272 1.00 57.91 106 ILE A CA 1
ATOM 848 C C . ILE A 1 106 ? 14.942 5.146 0.781 1.00 57.91 106 ILE A C 1
ATOM 850 O O . ILE A 1 106 ? 14.592 6.254 0.373 1.00 57.91 106 ILE A O 1
ATOM 854 N N . THR A 1 107 ? 15.971 5.014 1.619 1.00 50.59 107 THR A N 1
ATOM 855 C CA . THR A 1 107 ? 16.941 6.094 1.827 1.00 50.59 107 THR A CA 1
ATOM 856 C C . THR A 1 107 ? 17.895 6.114 0.634 1.00 50.59 107 THR A C 1
ATOM 858 O O . THR A 1 107 ? 18.738 5.227 0.516 1.00 50.59 107 THR A O 1
ATOM 861 N N . TYR A 1 108 ? 17.757 7.092 -0.265 1.00 43.59 108 TYR A N 1
ATOM 862 C CA . TYR A 1 108 ? 18.610 7.248 -1.451 1.00 43.59 108 TYR A CA 1
ATOM 863 C C . TYR A 1 108 ? 20.107 7.071 -1.133 1.00 43.59 108 TYR A C 1
ATOM 865 O O . TYR A 1 108 ? 20.681 7.908 -0.425 1.00 43.59 108 TYR A O 1
ATOM 873 N N . PRO A 1 109 ? 20.798 6.070 -1.706 1.00 42.25 109 PRO A N 1
ATOM 874 C CA . PRO A 1 109 ? 22.243 6.089 -1.767 1.00 42.25 109 PRO A CA 1
ATOM 875 C C . PRO A 1 109 ? 22.635 6.902 -3.007 1.00 42.25 109 PRO A C 1
ATOM 877 O O . PRO A 1 109 ? 22.479 6.480 -4.143 1.00 42.25 109 PRO A O 1
ATOM 880 N N . HIS A 1 110 ? 23.095 8.123 -2.754 1.00 39.38 110 HIS A N 1
ATOM 881 C CA . HIS A 1 110 ? 24.201 8.778 -3.450 1.00 39.38 110 HIS A CA 1
ATOM 882 C C . HIS A 1 110 ? 24.328 8.555 -4.975 1.00 39.38 110 HIS A C 1
ATOM 884 O O . HIS A 1 110 ? 24.915 7.589 -5.458 1.00 39.38 110 HIS A O 1
ATOM 890 N N . TRP A 1 111 ? 23.928 9.573 -5.732 1.00 40.25 111 TRP A N 1
ATOM 891 C CA . TRP A 1 111 ? 24.584 9.966 -6.973 1.00 40.25 111 TRP A CA 1
ATOM 892 C C . TRP A 1 111 ? 26.118 9.936 -6.804 1.00 40.25 111 TRP A C 1
ATOM 894 O O . TRP A 1 111 ? 26.710 10.786 -6.146 1.00 40.25 111 TRP A O 1
ATOM 904 N N . SER A 1 112 ? 26.792 8.955 -7.402 1.00 38.84 112 SER A N 1
ATOM 905 C CA . SER A 1 112 ? 28.248 8.740 -7.287 1.00 38.84 112 SER A CA 1
ATOM 906 C C . SER A 1 112 ? 29.142 9.829 -7.906 1.00 38.84 112 SER A C 1
ATOM 908 O O . SER A 1 112 ? 30.299 9.561 -8.215 1.00 38.84 112 SER A O 1
ATOM 910 N N . LEU A 1 113 ? 28.652 11.060 -8.080 1.00 40.91 113 LEU A N 1
ATOM 911 C CA . LEU A 1 113 ? 29.393 12.156 -8.712 1.00 40.91 113 LEU A CA 1
ATOM 912 C C . LEU A 1 113 ? 29.504 13.444 -7.895 1.00 40.91 113 LEU A C 1
ATOM 914 O O . LEU A 1 113 ? 30.197 14.360 -8.334 1.00 40.91 113 LEU A O 1
ATOM 918 N N . SER A 1 114 ? 28.976 13.512 -6.673 1.00 41.34 114 SER A N 1
ATOM 919 C CA . SER A 1 114 ? 29.612 14.406 -5.711 1.00 41.34 114 SER A CA 1
ATOM 920 C C . SER A 1 114 ? 29.526 13.880 -4.293 1.00 41.34 114 SER A C 1
ATOM 922 O O . SER A 1 114 ? 28.466 13.480 -3.825 1.00 41.34 114 SER A O 1
ATOM 924 N N . GLY A 1 115 ? 30.670 13.925 -3.614 1.00 40.38 115 GLY A N 1
ATOM 925 C CA . GLY A 1 115 ? 30.839 13.550 -2.216 1.00 40.38 115 GLY A CA 1
ATOM 926 C C . GLY A 1 115 ? 30.165 14.509 -1.235 1.00 40.38 115 GLY A C 1
ATOM 927 O O . GLY A 1 115 ? 30.803 14.970 -0.292 1.00 40.38 115 GLY A O 1
ATOM 928 N N . ALA A 1 116 ? 28.888 14.812 -1.440 1.00 40.59 116 ALA A N 1
ATOM 929 C CA . ALA A 1 116 ? 28.042 15.468 -0.463 1.00 40.59 116 ALA A CA 1
ATOM 930 C C . ALA A 1 116 ? 27.038 14.437 0.061 1.00 40.59 116 ALA A C 1
ATOM 932 O O . ALA A 1 116 ? 26.078 14.075 -0.619 1.00 40.59 116 ALA A O 1
ATOM 933 N N . LEU A 1 117 ? 27.270 13.959 1.290 1.00 40.81 117 LEU A N 1
ATOM 934 C CA . LEU A 1 117 ? 26.266 13.213 2.042 1.00 40.81 117 LEU A CA 1
ATOM 935 C C . LEU A 1 117 ? 24.984 14.053 2.091 1.00 40.81 117 LEU A C 1
ATOM 937 O O . LEU A 1 117 ? 24.997 15.169 2.615 1.00 40.81 117 LEU A O 1
ATOM 941 N N . CYS A 1 118 ? 23.868 13.510 1.608 1.00 43.25 118 CYS A N 1
ATOM 942 C CA . CYS A 1 118 ? 22.545 14.073 1.856 1.00 43.25 118 CYS A CA 1
ATOM 943 C C . CYS A 1 118 ? 22.147 13.838 3.324 1.00 43.25 118 CYS A C 1
ATOM 945 O O . CYS A 1 118 ? 21.197 13.139 3.616 1.00 43.25 118 CYS A O 1
ATOM 947 N N . CYS A 1 119 ? 22.873 14.445 4.259 1.00 40.97 119 CYS A N 1
ATOM 948 C CA . CYS A 1 119 ? 22.421 14.702 5.625 1.00 40.97 119 CYS A CA 1
ATOM 949 C C . CYS A 1 119 ? 22.277 16.218 5.815 1.00 40.97 119 CYS A C 1
ATOM 951 O O . CYS A 1 119 ? 22.747 16.779 6.801 1.00 40.97 119 CYS A O 1
ATOM 953 N N . ASN A 1 120 ? 21.677 16.899 4.836 1.00 37.03 120 ASN A N 1
ATOM 954 C CA . ASN A 1 120 ? 21.304 18.305 4.948 1.00 37.03 120 ASN A CA 1
ATOM 955 C C . ASN A 1 120 ? 19.810 18.424 4.598 1.00 37.03 120 ASN A C 1
ATOM 957 O O . ASN A 1 120 ? 19.383 17.800 3.623 1.00 37.03 120 ASN A O 1
ATOM 961 N N . PRO A 1 121 ? 19.003 19.181 5.365 1.00 39.56 121 PRO A N 1
ATOM 962 C CA . PRO A 1 121 ? 17.538 19.107 5.389 1.00 39.56 121 PRO A CA 1
ATOM 963 C C . PRO A 1 121 ? 16.862 19.728 4.150 1.00 39.56 121 PRO A C 1
ATOM 965 O O . PRO A 1 121 ? 15.710 20.144 4.205 1.00 39.56 121 PRO A O 1
ATOM 968 N N . SER A 1 122 ? 17.577 19.822 3.030 1.00 38.53 122 SER A N 1
ATOM 969 C CA . SER A 1 122 ? 17.127 20.443 1.781 1.00 38.53 122 SER A CA 1
ATOM 970 C C . SER A 1 122 ? 16.566 19.443 0.765 1.00 38.53 122 SER A C 1
ATOM 972 O O . SER A 1 122 ? 16.108 19.863 -0.292 1.00 38.53 122 SER A O 1
ATOM 974 N N . CYS A 1 123 ? 16.588 18.139 1.055 1.00 42.56 123 CYS A N 1
ATOM 975 C CA . CYS A 1 123 ? 15.885 17.142 0.248 1.00 42.56 123 CYS A CA 1
ATOM 976 C C . CYS A 1 123 ? 14.480 16.939 0.823 1.00 42.56 123 CYS A C 1
ATOM 978 O O . CYS A 1 123 ? 14.329 16.581 1.990 1.00 42.56 123 CYS A O 1
ATOM 980 N N . GLY A 1 124 ? 13.459 17.219 0.011 1.00 39.66 124 GLY A N 1
ATOM 981 C CA . GLY A 1 124 ? 12.056 17.058 0.378 1.00 39.66 124 GLY A CA 1
ATOM 982 C C . GLY A 1 124 ? 11.758 15.652 0.902 1.00 39.66 124 GLY A C 1
ATOM 983 O O . GLY A 1 124 ? 12.223 14.664 0.343 1.00 39.66 124 GLY A O 1
ATOM 984 N N . THR A 1 125 ? 11.020 15.613 2.015 1.00 42.59 125 THR A N 1
ATOM 985 C CA . THR A 1 125 ? 10.323 14.476 2.657 1.00 42.59 125 THR A CA 1
ATOM 986 C C . THR A 1 125 ? 11.088 13.180 2.975 1.00 42.59 125 THR A C 1
ATOM 988 O O . THR A 1 125 ? 10.575 12.376 3.747 1.00 42.59 125 THR A O 1
ATOM 991 N N . GLY A 1 126 ? 12.318 12.976 2.506 1.00 42.91 126 GLY A N 1
ATOM 992 C CA . GLY A 1 126 ? 13.128 11.797 2.819 1.00 42.91 126 GLY A CA 1
ATOM 993 C C . GLY A 1 126 ? 13.982 12.004 4.065 1.00 42.91 126 GLY A C 1
ATOM 994 O O . GLY A 1 126 ? 15.068 12.577 3.998 1.00 42.91 126 GLY A O 1
ATOM 995 N N . SER A 1 127 ? 13.515 11.536 5.222 1.00 43.00 127 SER A N 1
ATOM 996 C CA . SER A 1 127 ? 14.341 11.466 6.430 1.00 43.00 127 SER A CA 1
ATOM 997 C C . SER A 1 127 ? 15.446 10.428 6.202 1.00 43.00 127 SER A C 1
ATOM 999 O O . SER A 1 127 ? 15.171 9.234 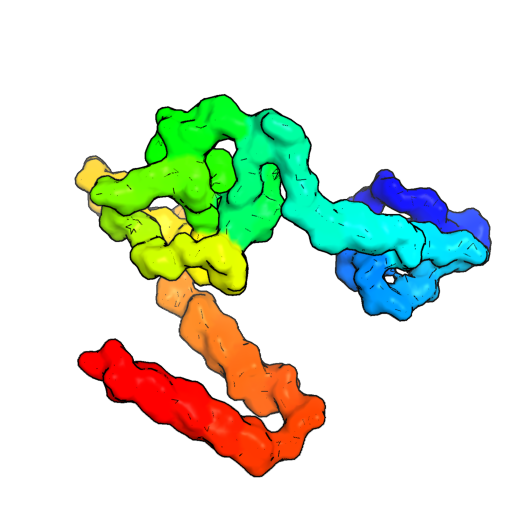6.203 1.00 43.00 127 SER A O 1
ATOM 1001 N N . CYS A 1 128 ? 16.698 10.851 5.997 1.00 45.28 128 CYS A N 1
ATOM 1002 C CA . CYS A 1 128 ? 17.845 9.939 6.022 1.00 45.28 128 CYS A CA 1
ATOM 1003 C C . CYS A 1 128 ? 17.907 9.248 7.388 1.00 45.28 128 CYS A C 1
ATOM 1005 O O . CYS A 1 128 ? 18.363 9.833 8.371 1.00 45.28 128 CYS A O 1
ATOM 1007 N N . ARG A 1 129 ? 17.409 8.013 7.468 1.00 48.41 129 ARG A N 1
ATOM 1008 C CA . ARG A 1 129 ? 17.326 7.258 8.717 1.00 48.41 129 ARG A CA 1
ATOM 1009 C C . ARG A 1 129 ? 17.921 5.874 8.536 1.00 48.41 129 ARG A C 1
ATOM 1011 O O . ARG A 1 129 ? 17.247 4.925 8.172 1.00 48.41 129 ARG A O 1
ATOM 1018 N N . THR A 1 130 ? 19.187 5.746 8.907 1.00 43.66 130 THR A N 1
ATOM 1019 C CA . THR A 1 130 ? 19.927 4.477 8.926 1.00 43.66 130 THR A CA 1
ATOM 1020 C C . THR A 1 130 ? 19.476 3.495 10.023 1.00 43.66 130 THR A C 1
ATOM 1022 O O . THR A 1 130 ? 20.084 2.443 10.160 1.00 43.66 130 THR A O 1
ATOM 1025 N N . HIS A 1 131 ? 18.438 3.801 10.819 1.00 45.12 131 HIS A N 1
ATOM 1026 C CA . HIS A 1 131 ? 18.101 3.039 12.038 1.00 45.12 131 HIS A CA 1
ATOM 1027 C C . HIS A 1 131 ? 16.607 2.744 12.275 1.00 45.12 131 HIS A C 1
ATOM 1029 O O . HIS A 1 131 ? 16.268 2.187 13.319 1.00 45.12 131 HIS A O 1
ATOM 1035 N N . LEU A 1 132 ? 15.698 3.089 11.354 1.00 49.53 132 LEU A N 1
ATOM 1036 C CA . LEU A 1 132 ? 14.266 2.841 11.582 1.00 49.53 132 LEU A CA 1
ATOM 1037 C C . LEU A 1 132 ? 13.883 1.366 11.483 1.00 49.53 132 LEU A C 1
ATOM 1039 O O . LEU A 1 132 ? 13.103 0.918 12.313 1.00 49.53 132 LEU A O 1
ATOM 1043 N N . VAL A 1 133 ? 14.454 0.610 10.543 1.00 52.19 133 VAL A N 1
ATOM 1044 C CA . VAL A 1 133 ? 14.106 -0.810 10.358 1.00 52.19 133 VAL A CA 1
ATOM 1045 C C . VAL A 1 133 ? 14.399 -1.611 11.633 1.00 52.19 133 VAL A C 1
ATOM 1047 O O . VAL A 1 133 ? 13.511 -2.278 12.153 1.00 52.19 133 VAL A O 1
ATOM 1050 N N . GLU A 1 134 ? 15.582 -1.438 12.236 1.00 53.38 134 GLU A N 1
ATOM 1051 C CA . GLU A 1 134 ? 15.929 -2.113 13.496 1.00 53.38 134 GLU A CA 1
ATOM 1052 C C . GLU A 1 134 ? 15.056 -1.665 14.679 1.00 53.38 134 GLU A C 1
ATOM 1054 O O . GLU A 1 134 ? 14.703 -2.481 15.529 1.00 53.38 134 GLU A O 1
ATOM 1059 N N . GLN A 1 135 ? 14.718 -0.375 14.780 1.00 55.88 135 GLN A N 1
ATOM 1060 C CA . GLN A 1 135 ? 13.882 0.130 15.876 1.00 55.88 135 GLN A CA 1
ATOM 1061 C C . GLN A 1 135 ? 12.419 -0.288 15.726 1.00 55.88 135 GLN A C 1
ATOM 1063 O O . GLN A 1 135 ? 11.771 -0.607 16.723 1.00 55.88 135 GLN A O 1
ATOM 1068 N N . TYR A 1 136 ? 11.904 -0.308 14.500 1.00 59.75 136 TYR A N 1
ATOM 1069 C CA . TYR A 1 136 ? 10.536 -0.693 14.192 1.00 59.75 136 TYR A CA 1
ATOM 1070 C C . TYR A 1 136 ? 10.333 -2.195 14.382 1.00 59.75 136 TYR A C 1
ATOM 1072 O O . TYR A 1 136 ? 9.416 -2.586 15.098 1.00 59.75 136 TYR A O 1
ATOM 1080 N N . GLU A 1 137 ? 11.241 -3.032 13.871 1.00 63.72 137 GLU A N 1
ATOM 1081 C CA . GLU A 1 137 ? 11.215 -4.476 14.124 1.00 63.72 137 GLU A CA 1
ATOM 1082 C C . GLU A 1 137 ? 11.311 -4.785 15.622 1.00 63.72 137 GLU A C 1
ATOM 1084 O O . GLU A 1 137 ? 10.533 -5.584 16.137 1.00 63.72 137 GLU A O 1
ATOM 1089 N N . ARG A 1 138 ? 12.193 -4.101 16.367 1.00 65.25 138 ARG A N 1
ATOM 1090 C CA . ARG A 1 138 ? 12.262 -4.244 17.834 1.00 65.25 138 ARG A CA 1
ATOM 1091 C C . ARG A 1 138 ? 10.974 -3.815 18.534 1.00 65.25 138 ARG A C 1
ATOM 1093 O O . ARG A 1 138 ? 10.626 -4.405 19.553 1.00 65.25 138 ARG A O 1
ATOM 1100 N N . SER A 1 139 ? 10.281 -2.808 18.008 1.00 69.81 139 SER A N 1
ATOM 1101 C CA . SER A 1 139 ? 9.014 -2.322 18.563 1.00 69.81 139 SER A CA 1
ATOM 1102 C C . SER A 1 139 ? 7.865 -3.288 18.264 1.00 69.81 139 SER A C 1
ATOM 1104 O O . SER A 1 139 ? 7.105 -3.612 19.171 1.00 69.81 139 SER A O 1
ATOM 1106 N N . LEU A 1 140 ? 7.782 -3.823 17.042 1.00 75.06 140 LEU A N 1
ATOM 1107 C CA . LEU A 1 140 ? 6.812 -4.855 16.655 1.00 75.06 140 LEU A CA 1
ATOM 1108 C C . LEU A 1 140 ? 7.012 -6.164 17.421 1.00 75.06 140 LEU A C 1
ATOM 1110 O O . LEU A 1 140 ? 6.045 -6.814 17.804 1.00 75.06 140 LEU A O 1
ATOM 1114 N N . LEU A 1 141 ? 8.267 -6.544 17.662 1.00 80.69 141 LEU A N 1
ATOM 1115 C CA . LEU A 1 141 ? 8.630 -7.749 18.407 1.00 80.69 141 LEU A CA 1
ATOM 1116 C C . LEU A 1 141 ? 8.622 -7.535 19.931 1.00 80.69 141 LEU A C 1
ATOM 1118 O O . LEU A 1 141 ? 8.879 -8.476 20.685 1.00 80.69 141 LEU A O 1
ATOM 1122 N N . SER A 1 142 ? 8.330 -6.322 20.409 1.00 84.31 142 SER A N 1
ATOM 1123 C CA . SER A 1 142 ? 8.231 -6.036 21.841 1.00 84.31 142 SER A CA 1
ATOM 1124 C C . SER A 1 142 ? 7.027 -6.740 22.469 1.00 84.31 142 SER A C 1
ATOM 1126 O O . SER A 1 142 ? 6.027 -7.026 21.805 1.00 84.31 142 SER A O 1
ATOM 1128 N N . TYR A 1 143 ? 7.107 -7.008 23.772 1.00 81.94 143 TYR A N 1
ATOM 1129 C CA . TYR A 1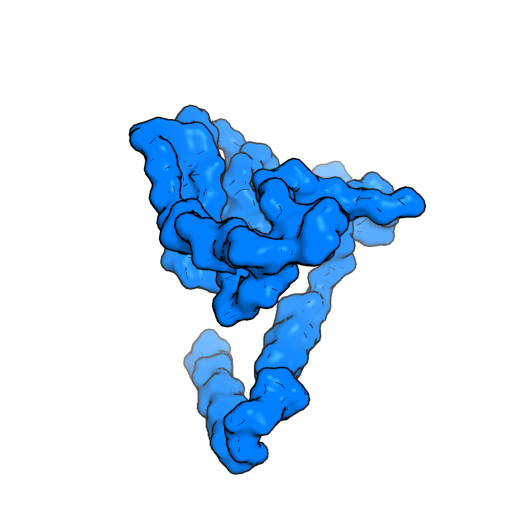 143 ? 5.961 -7.545 24.501 1.00 81.94 143 TYR A CA 1
ATOM 1130 C C . TYR A 1 143 ? 4.794 -6.547 24.540 1.00 81.94 143 TYR A C 1
ATOM 1132 O O . TYR A 1 143 ? 3.643 -6.959 24.431 1.00 81.94 143 TYR A O 1
ATOM 1140 N N . ASP A 1 144 ? 5.078 -5.242 24.597 1.00 84.00 144 ASP A N 1
ATOM 1141 C CA . ASP A 1 144 ? 4.059 -4.184 24.634 1.00 84.00 144 ASP A CA 1
ATOM 1142 C C . ASP A 1 144 ? 3.171 -4.177 23.376 1.00 84.00 144 ASP A C 1
ATOM 1144 O O . ASP A 1 144 ? 1.960 -3.976 23.469 1.00 84.00 144 ASP A O 1
ATOM 1148 N N . ALA A 1 145 ? 3.743 -4.484 22.207 1.00 79.38 145 ALA A N 1
ATOM 1149 C CA . ALA A 1 145 ? 2.993 -4.657 20.959 1.00 79.38 145 ALA A CA 1
ATOM 1150 C C . ALA A 1 145 ? 2.223 -5.994 20.883 1.00 79.38 145 ALA A C 1
ATOM 1152 O O . ALA A 1 145 ? 1.328 -6.153 20.057 1.00 79.38 145 ALA A O 1
ATOM 1153 N N . ASN A 1 146 ? 2.543 -6.956 21.754 1.00 82.50 146 ASN A N 1
ATOM 1154 C CA . ASN A 1 146 ? 2.016 -8.324 21.738 1.00 82.50 146 ASN A CA 1
ATOM 1155 C C . ASN A 1 146 ? 1.326 -8.711 23.058 1.00 82.50 146 ASN A C 1
ATOM 1157 O O . ASN A 1 146 ? 1.278 -9.881 23.426 1.00 82.50 146 ASN A O 1
ATOM 1161 N N . THR A 1 147 ? 0.738 -7.745 23.766 1.00 87.31 147 THR A N 1
ATOM 1162 C CA . THR A 1 147 ? 0.055 -7.968 25.059 1.00 87.31 147 THR A CA 1
ATOM 1163 C C . THR A 1 147 ? -1.158 -8.904 24.983 1.00 87.31 147 THR A C 1
ATOM 1165 O O . THR A 1 147 ? -1.646 -9.372 26.010 1.00 87.31 147 THR A O 1
ATOM 1168 N N . HIS A 1 148 ? -1.630 -9.220 23.774 1.00 87.69 148 HIS A N 1
ATOM 1169 C CA . HIS A 1 148 ? -2.695 -10.189 23.517 1.00 87.69 148 HIS A CA 1
ATOM 1170 C C . HIS A 1 148 ? -2.264 -11.658 23.738 1.00 87.69 148 HIS A C 1
ATOM 1172 O O . HIS A 1 148 ? -3.126 -12.534 23.811 1.00 87.69 148 HIS A O 1
ATOM 1178 N N . ILE A 1 149 ? -0.959 -11.948 23.874 1.00 90.75 149 ILE A N 1
ATOM 1179 C CA . ILE A 1 149 ? -0.425 -13.277 24.223 1.00 90.75 149 ILE A CA 1
ATOM 1180 C C . ILE A 1 149 ? 0.275 -13.280 25.587 1.00 90.75 149 ILE A C 1
ATOM 1182 O O . ILE A 1 149 ? 0.719 -12.255 26.092 1.00 90.75 149 ILE A O 1
ATOM 1186 N N . THR A 1 150 ? 0.408 -14.465 26.196 1.00 93.31 150 THR A N 1
ATOM 1187 C CA . THR A 1 150 ? 1.122 -14.597 27.478 1.00 93.31 150 THR A CA 1
ATOM 1188 C C . THR A 1 150 ? 2.623 -14.354 27.319 1.00 93.31 150 THR A C 1
ATOM 1190 O O . THR A 1 150 ? 3.215 -14.729 26.306 1.00 93.31 150 THR A O 1
ATOM 1193 N N . GLU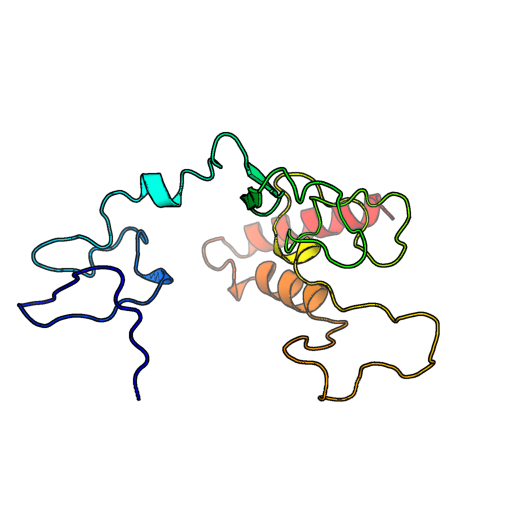 A 1 151 ? 3.261 -13.827 28.366 1.00 91.56 151 GLU A N 1
ATOM 1194 C CA . GLU A 1 151 ? 4.712 -13.594 28.424 1.00 91.56 151 GLU A CA 1
ATOM 1195 C C . GLU A 1 151 ? 5.528 -14.838 28.030 1.00 91.56 151 GLU A C 1
ATOM 1197 O O . GLU A 1 151 ? 6.477 -14.748 27.253 1.00 91.56 151 GLU A O 1
ATOM 1202 N N . LYS A 1 152 ? 5.118 -16.030 28.491 1.00 91.62 152 LYS A N 1
ATOM 1203 C CA . LYS A 1 152 ? 5.775 -17.299 28.130 1.00 91.62 152 LYS A CA 1
ATOM 1204 C C . LYS A 1 152 ? 5.673 -17.610 26.636 1.00 91.62 152 LYS A C 1
ATOM 1206 O O . LYS A 1 152 ? 6.651 -18.075 26.049 1.00 91.62 152 LYS A O 1
ATOM 1211 N N . CYS A 1 153 ? 4.515 -17.370 26.021 1.00 90.25 153 CYS A N 1
ATOM 1212 C CA . CYS A 1 153 ? 4.330 -17.575 24.584 1.00 90.25 153 CYS A CA 1
ATOM 1213 C C . CYS A 1 153 ? 5.165 -16.577 23.776 1.00 90.25 153 CYS A C 1
ATOM 1215 O O . CYS A 1 153 ? 5.864 -16.987 22.851 1.00 90.25 153 CYS A O 1
ATOM 1217 N N . TRP A 1 154 ? 5.151 -15.299 24.163 1.00 92.44 154 TRP A N 1
ATOM 1218 C CA . TRP A 1 154 ? 5.955 -14.258 23.521 1.00 92.44 154 TRP A CA 1
ATOM 1219 C C . TRP A 1 154 ? 7.456 -14.567 23.605 1.00 92.44 154 TRP A C 1
ATOM 1221 O O . TRP A 1 154 ? 8.136 -14.587 22.582 1.00 92.44 154 TRP A O 1
ATOM 1231 N N . ALA A 1 155 ? 7.964 -14.912 24.793 1.00 88.88 155 ALA A N 1
ATOM 1232 C CA . ALA A 1 155 ? 9.374 -15.247 24.989 1.00 88.88 155 ALA A CA 1
ATOM 1233 C C . ALA A 1 155 ? 9.807 -16.448 24.132 1.00 88.88 155 ALA A C 1
ATOM 1235 O O . ALA A 1 155 ? 10.902 -16.457 23.568 1.00 88.88 155 ALA A O 1
ATOM 1236 N N . THR A 1 156 ? 8.927 -17.443 23.989 1.00 91.38 156 THR A N 1
ATOM 1237 C CA . THR A 1 156 ? 9.174 -18.610 23.131 1.00 91.38 156 THR A CA 1
ATOM 1238 C C . THR A 1 156 ? 9.204 -18.211 21.653 1.00 91.38 156 THR A C 1
ATOM 1240 O O . THR A 1 156 ? 10.127 -18.595 20.938 1.00 91.38 156 THR A O 1
ATOM 1243 N N . MET A 1 157 ? 8.241 -17.401 21.201 1.00 88.69 157 MET A N 1
ATOM 1244 C CA . MET A 1 157 ? 8.169 -16.898 19.825 1.00 88.69 157 MET A CA 1
ATOM 1245 C C . MET A 1 157 ? 9.422 -16.093 19.454 1.00 88.69 157 MET A C 1
ATOM 1247 O O . MET A 1 157 ? 10.065 -16.389 18.449 1.00 88.69 157 MET A O 1
ATOM 1251 N N . ILE A 1 158 ? 9.815 -15.125 20.286 1.00 85.94 158 ILE A N 1
ATOM 1252 C CA . ILE A 1 158 ? 11.003 -14.297 20.042 1.00 85.94 158 ILE A CA 1
ATOM 1253 C C . ILE A 1 158 ? 12.280 -15.136 20.032 1.00 85.94 158 ILE A C 1
ATOM 1255 O O . ILE A 1 158 ? 13.143 -14.924 19.180 1.00 85.94 158 ILE A O 1
ATOM 1259 N N . CYS A 1 159 ? 12.393 -16.124 20.922 1.00 87.38 159 CYS A N 1
ATOM 1260 C CA . CYS A 1 159 ? 13.530 -17.041 20.930 1.00 87.38 159 CYS A CA 1
ATOM 1261 C C . CYS A 1 159 ? 13.651 -17.815 19.605 1.00 87.38 159 CYS A C 1
ATOM 1263 O O . CYS A 1 159 ? 14.749 -17.922 19.058 1.00 87.38 159 CYS A O 1
ATOM 1265 N N . LEU A 1 160 ? 12.532 -18.293 19.050 1.00 87.00 160 LEU A N 1
ATOM 1266 C CA . LEU A 1 160 ? 12.506 -18.992 17.761 1.00 87.00 160 LEU A CA 1
ATOM 1267 C C . LEU A 1 160 ? 12.882 -18.069 16.595 1.00 87.00 160 LEU A C 1
ATOM 1269 O O . LEU A 1 160 ? 13.723 -18.438 15.776 1.00 87.00 160 LEU A O 1
ATOM 1273 N N . VAL A 1 161 ? 12.323 -16.855 16.547 1.00 81.94 161 VAL A N 1
ATOM 1274 C CA . VAL A 1 161 ? 12.653 -15.852 15.519 1.00 81.94 161 VAL A CA 1
ATOM 1275 C C . VAL A 1 161 ? 14.152 -15.538 15.541 1.00 81.94 161 VAL A C 1
ATOM 1277 O O . VAL A 1 161 ? 14.830 -15.648 14.519 1.00 81.94 161 VAL A O 1
ATOM 1280 N N . GLN A 1 162 ? 14.716 -15.257 16.717 1.00 79.50 162 GLN A N 1
ATOM 1281 C CA . GLN A 1 162 ? 16.147 -14.974 16.863 1.00 79.50 162 GLN A CA 1
ATOM 1282 C C . GLN A 1 162 ? 17.034 -16.182 16.526 1.00 79.50 162 GLN A C 1
ATOM 1284 O O . GLN A 1 162 ? 18.123 -16.013 15.974 1.00 79.50 162 GLN A O 1
ATOM 1289 N N . ALA A 1 163 ? 16.587 -17.402 16.837 1.00 77.19 163 ALA A N 1
ATOM 1290 C CA . ALA A 1 163 ? 17.307 -18.619 16.478 1.00 77.19 163 ALA A CA 1
ATOM 1291 C C . ALA A 1 163 ? 17.374 -18.810 14.954 1.00 77.19 163 ALA A C 1
ATOM 1293 O O . ALA A 1 163 ? 18.436 -19.146 14.439 1.00 77.19 163 ALA A O 1
ATOM 1294 N N . THR A 1 164 ? 16.288 -18.535 14.223 1.00 69.25 164 THR A N 1
ATOM 1295 C CA . THR A 1 164 ? 16.274 -18.645 12.750 1.00 69.25 164 THR A CA 1
ATOM 1296 C C . THR A 1 164 ? 17.182 -17.630 12.056 1.00 69.25 164 THR A C 1
ATOM 1298 O O . THR A 1 164 ? 17.848 -17.977 11.083 1.00 69.25 164 THR A O 1
ATOM 1301 N N . GLN A 1 165 ? 17.298 -16.411 12.590 1.00 62.00 165 GLN A N 1
ATOM 1302 C CA . GLN A 1 165 ? 18.181 -15.379 12.033 1.00 62.00 165 GLN A CA 1
ATOM 1303 C C . GLN A 1 165 ? 19.671 -15.732 12.169 1.00 62.00 165 GLN A C 1
ATOM 1305 O O . GLN A 1 165 ? 20.462 -15.381 11.300 1.00 62.00 165 GLN A O 1
ATOM 1310 N N . ARG A 1 166 ? 20.058 -16.474 13.217 1.00 56.78 166 ARG A N 1
ATOM 1311 C CA . ARG A 1 166 ? 21.448 -16.927 13.432 1.00 56.78 166 ARG A CA 1
ATOM 1312 C C . ARG A 1 166 ? 21.872 -18.112 12.563 1.00 56.78 166 ARG A C 1
ATOM 1314 O O . ARG A 1 166 ? 23.057 -18.406 12.498 1.00 56.78 166 ARG A O 1
ATOM 1321 N N . VAL A 1 167 ? 20.929 -18.821 11.945 1.00 47.09 167 VAL A N 1
ATOM 1322 C CA . VAL A 1 167 ? 21.220 -19.984 11.081 1.00 47.09 167 VAL A CA 1
ATOM 1323 C C . VAL A 1 167 ? 21.482 -19.558 9.627 1.00 47.09 167 VAL A C 1
ATOM 1325 O O . VAL A 1 167 ? 22.027 -20.334 8.848 1.00 47.09 167 VAL A O 1
ATOM 1328 N N . LEU A 1 168 ? 21.130 -18.321 9.264 1.00 43.25 168 LEU A N 1
ATOM 1329 C CA . LEU A 1 168 ? 21.267 -17.763 7.912 1.00 43.25 168 LEU A CA 1
ATOM 1330 C C . LEU A 1 168 ? 22.473 -16.811 7.750 1.00 43.25 168 LEU A C 1
ATOM 1332 O O . LEU A 1 168 ? 22.630 -16.213 6.686 1.00 43.25 168 LEU A O 1
ATOM 1336 N N . SER A 1 169 ? 23.310 -16.678 8.786 1.00 42.22 169 SER A N 1
ATOM 1337 C CA . SER A 1 169 ? 24.570 -15.911 8.814 1.00 42.22 169 SER A CA 1
ATOM 1338 C C . SER A 1 169 ? 25.777 -16.835 8.896 1.00 42.22 169 SER A C 1
ATOM 1340 O O . SER A 1 169 ? 26.751 -16.606 8.149 1.00 42.22 169 SER A O 1
#

Foldseek 3Di:
DDPADPPDQADDPNHRDGDDPCQACVPDQPGPPDSRSNPPVVVVVPLDEDPQWDQALQSDTDGVVQQQPDQVDHPDLLSRSHDCPPDPQADPDDDRNDDCCRSNLRPGPDPPPDPDPPPDPPDPPRDNDPPPVVVVVCVCLDCVVVVVDDPVVSVVVVVVVVVVVVVVD

Secondary structure (DSSP, 8-state):
-------S--EETTEE----GGGSSSSS--SBSS-GGGSSTHHHH--PPPTTEEE-TTS-EEEGGGTTS-TTS-SSTT-TTS-GGG-TTS-S---TTS-HHHHH-------TT----S-STTSSS----TTHHHHHHHHHTSTGGGTTS-HHHHHHHHHHHHHHHHH--

Sequence (169 aa):
MTTCYEHLNCTRDEIPWCLDWREICDGKVDCWPIPVDEHNCEMLEDNECGSHEYRCFNGQCIPEIFLSDDIVSPDCIDRSDEVLQQSTLYPRNCNKGDPGMRCTDITYPHWSLSGALCCNPSCGTGSCRTHLVEQYERSLLSYDANTHITEKCWATMICLVQATQRVLS

pLDDT: mean 71.82, std 18.09, range [37.03, 95.19]